Protein AF-A0A8R1E3E2-F1 (afdb_monomer_lite)

pLDDT: mean 71.63, std 9.73, range [40.09, 85.81]

Foldseek 3Di:
DVVVLVVQQVVCCVVPVDNVVSVVVSVVVVVVVVVVVVVLVVVLVVLVVVCVVVVVVVDDPVPDPDDRPDDCPVVVVVVVVDPDPDD

Sequence (87 aa):
MFTNFVLTNMFVYGVTGRAKLAYLLSMVSIPCSVVLSVRDSQKDYEKWKEMRLLRLKGVPERFMPYKCKYDWSDYDRKMRVEPKLID

Radius of gyration: 19.91 Å; chains: 1; bounding box: 45×17×52 Å

Secondary structure (DSSP, 8-state):
-HHHHHHHHHHHHHHH--HHHHHHHHHHHHHHHHHHHHHHHHHHHHHHHHHHHHHHTT--GGG-S---SS--HHHHHHHHHS-----

Organism: Caenorhabditis japonica (NCBI:txid281687)

Structure (mmCIF, N/CA/C/O backbone):
data_AF-A0A8R1E3E2-F1
#
_entry.id   AF-A0A8R1E3E2-F1
#
loop_
_atom_site.group_PDB
_atom_site.id
_atom_site.type_symbol
_atom_site.label_atom_id
_atom_site.label_alt_id
_atom_site.label_comp_id
_atom_site.label_asym_id
_atom_site.label_entity_id
_atom_site.label_seq_id
_atom_site.pdbx_PDB_ins_code
_atom_site.Cartn_x
_atom_site.Cartn_y
_atom_site.Cartn_z
_atom_site.occupancy
_atom_site.B_iso_or_equiv
_atom_site.auth_seq_id
_atom_site.auth_comp_id
_atom_site.auth_asym_id
_atom_site.auth_atom_id
_atom_site.pdbx_PDB_model_num
ATOM 1 N N . MET A 1 1 ? 3.111 -8.540 -10.212 1.00 55.50 1 MET A N 1
ATOM 2 C CA . MET A 1 1 ? 4.474 -7.953 -10.235 1.00 55.50 1 MET A CA 1
ATOM 3 C C . MET A 1 1 ? 5.245 -8.386 -11.479 1.00 55.50 1 MET A C 1
ATOM 5 O O . MET A 1 1 ? 5.660 -7.512 -12.224 1.00 55.50 1 MET A O 1
ATOM 9 N N . PHE A 1 2 ? 5.347 -9.691 -11.772 1.00 56.34 2 PHE A N 1
ATOM 10 C CA . PHE A 1 2 ? 5.996 -10.198 -12.996 1.00 56.34 2 PHE A CA 1
ATOM 11 C C . PHE A 1 2 ? 5.370 -9.654 -14.295 1.00 56.34 2 PHE A C 1
ATOM 13 O O . PHE A 1 2 ? 6.074 -9.213 -15.194 1.00 56.34 2 PHE A O 1
ATOM 20 N N . THR A 1 3 ? 4.039 -9.579 -14.357 1.00 65.31 3 THR A N 1
ATOM 21 C CA . THR A 1 3 ? 3.300 -9.015 -15.498 1.00 65.31 3 THR A CA 1
ATOM 22 C C . THR A 1 3 ? 3.607 -7.541 -15.758 1.00 65.31 3 THR A C 1
ATOM 24 O O . THR A 1 3 ? 3.796 -7.171 -16.910 1.00 65.31 3 THR A O 1
ATOM 27 N N . ASN A 1 4 ? 3.733 -6.714 -14.713 1.00 62.00 4 ASN A N 1
ATOM 28 C CA . ASN A 1 4 ? 4.115 -5.304 -14.862 1.00 62.00 4 ASN A CA 1
ATOM 29 C C . ASN A 1 4 ? 5.538 -5.175 -15.413 1.00 62.00 4 ASN A C 1
ATOM 31 O O . ASN A 1 4 ? 5.763 -4.403 -16.332 1.00 62.00 4 ASN A O 1
ATOM 35 N N . PHE A 1 5 ? 6.476 -5.982 -14.913 1.00 62.88 5 PHE A N 1
ATOM 36 C CA . PHE A 1 5 ? 7.856 -5.982 -15.399 1.00 62.88 5 PHE A CA 1
ATOM 37 C C . PHE A 1 5 ? 7.941 -6.347 -16.889 1.00 62.88 5 PHE A C 1
ATOM 39 O O . PHE A 1 5 ? 8.598 -5.651 -17.660 1.00 62.88 5 PHE A O 1
ATOM 46 N N . VAL A 1 6 ? 7.225 -7.395 -17.308 1.00 68.19 6 VAL A N 1
ATOM 47 C CA . VAL A 1 6 ? 7.192 -7.841 -18.709 1.00 68.19 6 VAL A CA 1
ATOM 48 C C . VAL A 1 6 ? 6.525 -6.799 -19.611 1.00 68.19 6 VAL A C 1
ATOM 50 O O . VAL A 1 6 ? 7.089 -6.452 -20.647 1.00 68.19 6 VAL A O 1
ATOM 53 N N . LEU A 1 7 ? 5.378 -6.243 -19.204 1.00 67.94 7 LEU A N 1
ATOM 54 C CA . LEU A 1 7 ? 4.665 -5.218 -19.975 1.00 67.94 7 LEU A CA 1
ATOM 55 C C . LEU A 1 7 ? 5.486 -3.936 -20.120 1.00 67.94 7 LEU A C 1
ATOM 57 O O . LEU A 1 7 ? 5.605 -3.418 -21.226 1.00 67.94 7 LEU A O 1
ATOM 61 N N . THR A 1 8 ? 6.098 -3.438 -19.044 1.00 65.00 8 THR A N 1
ATOM 62 C CA . THR A 1 8 ? 6.920 -2.222 -19.099 1.00 65.00 8 THR A CA 1
ATOM 63 C C . THR A 1 8 ? 8.180 -2.438 -19.933 1.00 65.00 8 THR A C 1
ATOM 65 O O . THR A 1 8 ? 8.530 -1.570 -20.728 1.00 65.00 8 THR A O 1
ATOM 68 N N . ASN A 1 9 ? 8.836 -3.597 -19.826 1.00 63.09 9 ASN A N 1
ATOM 69 C CA . ASN A 1 9 ? 10.021 -3.891 -20.629 1.00 63.09 9 ASN A CA 1
ATOM 70 C C . ASN A 1 9 ? 9.666 -4.010 -22.123 1.00 63.09 9 ASN A C 1
ATOM 72 O O . ASN A 1 9 ? 10.342 -3.426 -22.961 1.00 63.09 9 ASN A O 1
ATOM 76 N N . MET A 1 10 ? 8.550 -4.664 -22.457 1.00 68.69 10 MET A N 1
ATOM 77 C CA . MET A 1 10 ? 8.079 -4.820 -23.837 1.00 68.69 10 MET A CA 1
ATOM 78 C C . MET A 1 10 ? 7.617 -3.490 -24.461 1.00 68.69 10 MET A C 1
ATOM 80 O O . MET A 1 10 ? 7.962 -3.203 -25.607 1.00 68.69 10 MET A O 1
ATOM 84 N N . PHE A 1 11 ? 6.906 -2.641 -23.710 1.00 69.69 11 PHE A N 1
ATOM 85 C CA . PHE A 1 11 ? 6.442 -1.333 -24.196 1.00 69.69 11 PHE A CA 1
ATOM 86 C C . PHE A 1 11 ? 7.599 -0.337 -24.348 1.00 69.69 11 PHE A C 1
ATOM 88 O O . PHE A 1 11 ? 7.708 0.348 -25.362 1.00 69.69 11 PHE A O 1
ATOM 95 N N . VAL A 1 12 ? 8.512 -0.281 -23.372 1.00 60.81 12 VAL A N 1
ATOM 96 C CA . VAL A 1 12 ? 9.663 0.632 -23.425 1.00 60.81 12 VAL A CA 1
ATOM 97 C C . VAL A 1 12 ? 10.673 0.173 -24.478 1.00 60.81 12 VAL A C 1
ATOM 99 O O . VAL A 1 12 ? 11.156 1.009 -25.241 1.00 60.81 12 VAL A O 1
ATOM 102 N N . TYR A 1 13 ? 10.949 -1.132 -24.593 1.00 59.72 13 TYR A N 1
ATOM 103 C CA . TYR A 1 13 ? 11.799 -1.669 -25.661 1.00 59.72 13 TYR A CA 1
ATOM 104 C C . TYR A 1 13 ? 11.189 -1.425 -27.048 1.00 59.72 13 TYR A C 1
ATOM 106 O O . TYR A 1 13 ? 11.903 -0.979 -27.944 1.00 59.72 13 TYR A O 1
ATOM 114 N N . GLY A 1 14 ? 9.873 -1.616 -27.198 1.00 62.84 14 GLY A N 1
ATOM 115 C CA . GLY A 1 14 ? 9.152 -1.349 -28.444 1.00 62.84 14 GLY A CA 1
ATOM 116 C C . GLY A 1 14 ? 9.161 0.124 -28.876 1.00 62.84 14 GLY A C 1
ATOM 117 O O . GLY A 1 14 ? 9.235 0.397 -30.068 1.00 62.84 14 GLY A O 1
ATOM 118 N N . VAL A 1 15 ? 9.139 1.074 -27.932 1.00 63.62 15 VAL A N 1
ATOM 119 C CA . VAL A 1 15 ? 9.113 2.521 -28.240 1.00 63.62 15 VAL A CA 1
ATOM 120 C C . VAL A 1 15 ? 10.514 3.131 -28.385 1.00 63.62 15 VAL A C 1
ATOM 122 O O . VAL A 1 15 ? 10.692 4.064 -29.163 1.00 63.62 15 VAL A O 1
ATOM 125 N N . THR A 1 16 ? 11.523 2.636 -27.658 1.00 62.69 16 THR A N 1
ATOM 126 C CA . THR A 1 16 ? 12.860 3.273 -27.622 1.00 62.69 16 THR A CA 1
ATOM 127 C C . THR A 1 16 ? 13.995 2.459 -28.244 1.00 62.69 16 THR A C 1
ATOM 129 O O . THR A 1 16 ? 15.079 3.008 -28.439 1.00 62.69 16 THR A O 1
ATOM 132 N N . GLY A 1 17 ? 13.810 1.161 -28.521 1.00 57.81 17 GLY A N 1
ATOM 133 C CA . GLY A 1 17 ? 14.842 0.281 -29.096 1.00 57.81 17 GLY A CA 1
ATOM 134 C C . GLY A 1 17 ? 16.102 0.093 -28.230 1.00 57.81 17 GLY A C 1
ATOM 135 O O . GLY A 1 17 ? 17.062 -0.550 -28.652 1.00 57.81 17 GLY A O 1
ATOM 136 N N . ARG A 1 18 ? 16.133 0.651 -27.008 1.00 61.22 18 ARG A N 1
ATOM 137 C CA . ARG A 1 18 ? 17.297 0.666 -26.106 1.00 61.22 18 ARG A CA 1
ATOM 138 C C . ARG A 1 18 ? 17.023 -0.140 -24.836 1.00 61.22 18 ARG A C 1
ATOM 140 O O . ARG A 1 18 ? 16.479 0.373 -23.860 1.00 61.22 18 ARG A O 1
ATOM 147 N N . ALA A 1 19 ? 17.504 -1.386 -24.811 1.00 59.56 19 ALA A N 1
ATOM 148 C CA . ALA A 1 19 ? 17.317 -2.333 -23.702 1.00 59.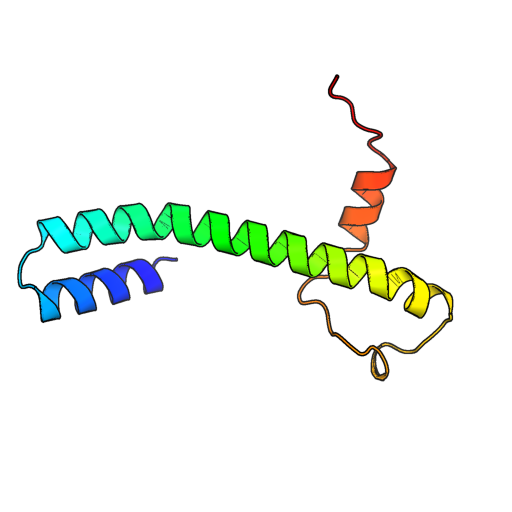56 19 ALA A CA 1
ATOM 149 C C . ALA A 1 19 ? 17.791 -1.815 -22.326 1.00 59.56 19 ALA A C 1
ATOM 151 O O . ALA A 1 19 ? 17.162 -2.094 -21.307 1.00 59.56 19 ALA A O 1
ATOM 152 N N . LYS A 1 20 ? 18.864 -1.010 -22.279 1.00 61.34 20 LYS A N 1
ATOM 153 C CA . LYS A 1 20 ? 19.389 -0.446 -21.020 1.00 61.34 20 LYS A CA 1
ATOM 154 C C . LYS A 1 20 ? 18.414 0.511 -20.321 1.00 61.34 20 LYS A C 1
ATOM 156 O O . LYS A 1 20 ? 18.358 0.517 -19.095 1.00 61.34 20 LYS A O 1
ATOM 161 N N . LEU A 1 21 ? 17.643 1.302 -21.074 1.00 61.75 21 LEU A N 1
ATOM 162 C CA . LEU A 1 21 ? 16.677 2.248 -20.497 1.00 61.75 21 LEU A CA 1
ATOM 163 C C . LEU A 1 21 ? 15.429 1.529 -19.977 1.00 61.75 21 LEU A C 1
ATOM 165 O O . LEU A 1 21 ? 14.949 1.849 -18.892 1.00 61.75 21 LEU A O 1
ATOM 169 N N . ALA A 1 22 ? 14.958 0.512 -20.705 1.00 58.88 22 ALA A N 1
ATOM 170 C CA . ALA A 1 22 ? 13.847 -0.334 -20.277 1.00 58.88 22 ALA A CA 1
ATOM 171 C C . ALA A 1 22 ? 14.163 -1.073 -18.967 1.00 58.88 22 ALA A C 1
ATOM 173 O O . ALA A 1 22 ? 13.337 -1.093 -18.053 1.00 58.88 22 ALA A O 1
ATOM 174 N N . TYR A 1 23 ? 15.389 -1.590 -18.830 1.00 64.12 23 TYR A N 1
ATOM 175 C CA . TYR A 1 23 ? 15.829 -2.261 -17.609 1.00 64.12 23 TYR A CA 1
ATOM 176 C C . TYR A 1 23 ? 15.861 -1.310 -16.400 1.00 64.12 23 TYR A C 1
ATOM 178 O O . TYR A 1 23 ? 15.301 -1.637 -15.356 1.00 64.12 23 TYR A O 1
ATOM 186 N N . LEU A 1 24 ? 16.414 -0.099 -16.545 1.00 70.81 24 LEU A N 1
ATOM 187 C CA . LEU A 1 24 ? 16.437 0.896 -15.461 1.00 70.81 24 LEU A CA 1
ATOM 188 C C . LEU A 1 24 ? 15.028 1.324 -15.024 1.00 70.81 24 LEU A C 1
ATOM 190 O O . LEU A 1 24 ? 14.732 1.337 -13.830 1.00 70.81 24 LEU A O 1
ATOM 194 N N . LEU A 1 25 ? 14.135 1.608 -15.976 1.00 65.62 25 LEU A N 1
ATOM 195 C CA . LEU A 1 25 ? 12.736 1.949 -15.686 1.00 65.62 25 LEU A CA 1
ATOM 196 C C . LEU A 1 25 ? 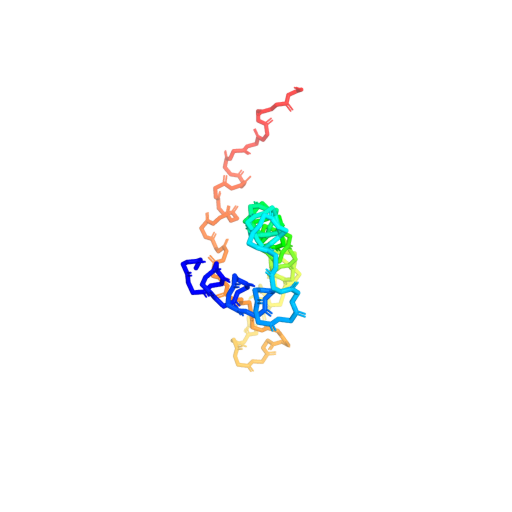11.993 0.799 -15.003 1.00 65.62 25 LEU A C 1
ATOM 198 O O . LEU A 1 25 ? 11.252 1.022 -14.046 1.00 65.62 25 LEU A O 1
ATOM 202 N N . SER A 1 26 ? 12.228 -0.437 -15.442 1.00 64.75 26 SER A N 1
ATOM 203 C CA . SER A 1 26 ? 11.636 -1.617 -14.815 1.00 64.75 26 SER A CA 1
ATOM 204 C C . SER A 1 26 ? 12.139 -1.817 -13.378 1.00 64.75 26 SER A C 1
ATOM 206 O O . SER A 1 26 ? 11.335 -2.105 -12.492 1.00 64.75 26 SER A O 1
ATOM 208 N N . MET A 1 27 ? 13.419 -1.537 -13.105 1.00 71.00 27 MET A N 1
ATOM 209 C CA . MET A 1 27 ? 13.992 -1.578 -11.756 1.00 71.00 27 MET A CA 1
ATOM 210 C C . MET A 1 27 ? 13.385 -0.520 -10.830 1.00 71.00 27 MET A C 1
ATOM 212 O O . MET A 1 27 ? 13.142 -0.815 -9.665 1.00 71.00 27 MET A O 1
ATOM 216 N N . VAL A 1 28 ? 13.099 0.684 -11.338 1.00 74.12 28 VAL A N 1
ATOM 217 C CA . VAL A 1 28 ? 12.478 1.777 -10.562 1.00 74.12 28 VAL A CA 1
ATOM 218 C C . VAL A 1 28 ? 10.969 1.572 -10.384 1.00 74.12 28 VAL A C 1
ATOM 220 O O . VAL A 1 28 ? 10.397 1.958 -9.364 1.00 74.12 28 VAL A O 1
ATOM 223 N N . SER A 1 29 ? 10.311 0.897 -11.327 1.00 70.94 29 SER A N 1
ATOM 224 C CA . SER A 1 29 ? 8.876 0.607 -11.236 1.00 70.94 29 SER A CA 1
ATOM 225 C C . SER A 1 29 ? 8.521 -0.289 -10.042 1.00 70.94 29 SER A C 1
ATOM 227 O O . SER A 1 29 ? 7.443 -0.143 -9.466 1.00 70.94 29 SER A O 1
ATOM 229 N N . ILE A 1 30 ? 9.441 -1.164 -9.620 1.00 73.62 30 ILE A N 1
ATOM 230 C CA . ILE A 1 30 ? 9.252 -2.079 -8.487 1.00 73.62 30 ILE A CA 1
ATOM 231 C C . ILE A 1 30 ? 9.085 -1.300 -7.169 1.00 73.62 30 ILE A C 1
ATOM 233 O O . ILE A 1 30 ? 7.999 -1.387 -6.588 1.00 73.62 30 ILE A O 1
ATOM 237 N N . PRO A 1 31 ? 10.055 -0.487 -6.700 1.00 79.50 31 PRO A N 1
ATOM 238 C CA . PRO A 1 31 ? 9.895 0.286 -5.472 1.00 79.50 31 PRO A CA 1
ATOM 239 C C . PRO A 1 31 ? 8.761 1.312 -5.575 1.00 79.50 31 PRO A C 1
ATOM 241 O O . PRO A 1 31 ? 8.014 1.473 -4.612 1.00 79.50 31 PRO A O 1
ATOM 244 N N . CYS A 1 32 ? 8.547 1.946 -6.735 1.00 78.19 32 CYS A N 1
ATOM 245 C CA . CYS A 1 32 ? 7.403 2.844 -6.918 1.00 78.19 32 CYS A CA 1
ATOM 246 C C . CYS A 1 32 ? 6.064 2.122 -6.725 1.00 78.19 32 CYS A C 1
ATOM 248 O O . CYS A 1 32 ? 5.187 2.644 -6.039 1.00 78.19 32 CYS A O 1
ATOM 250 N N . SER A 1 33 ? 5.907 0.912 -7.269 1.00 76.38 33 SER A N 1
ATOM 251 C CA . SER A 1 33 ? 4.680 0.128 -7.093 1.00 76.38 33 SER A CA 1
ATOM 252 C C . SER A 1 33 ? 4.450 -0.270 -5.634 1.00 76.38 33 SER A C 1
ATOM 254 O O . SER A 1 33 ? 3.318 -0.206 -5.158 1.00 76.38 33 SER A O 1
ATOM 256 N N . VAL A 1 34 ? 5.521 -0.591 -4.899 1.00 79.88 34 VAL A N 1
ATOM 257 C CA . VAL A 1 34 ? 5.445 -0.887 -3.464 1.00 79.88 34 VAL A CA 1
ATOM 258 C C . VAL A 1 34 ? 5.008 0.358 -2.693 1.00 79.88 34 VAL A C 1
ATOM 260 O O . VAL A 1 34 ? 4.026 0.293 -1.958 1.00 79.88 34 VAL A O 1
ATOM 263 N N . VAL A 1 35 ? 5.646 1.511 -2.913 1.00 82.69 35 VAL A N 1
ATOM 264 C CA . VAL A 1 35 ? 5.286 2.771 -2.236 1.00 82.69 35 VAL A CA 1
ATOM 265 C C . VAL A 1 35 ? 3.837 3.170 -2.514 1.00 82.69 35 VAL A C 1
ATOM 267 O O . VAL A 1 35 ? 3.121 3.563 -1.593 1.00 82.69 35 VAL A O 1
ATOM 270 N N . LEU A 1 36 ? 3.383 3.046 -3.763 1.00 82.81 36 LEU A N 1
ATOM 271 C CA . LEU A 1 36 ? 1.995 3.331 -4.125 1.00 82.81 36 LEU A CA 1
ATOM 272 C C . LEU A 1 36 ? 1.031 2.359 -3.444 1.00 82.81 36 LEU A C 1
ATOM 274 O O . LEU A 1 36 ? 0.049 2.801 -2.859 1.00 82.81 36 LEU A O 1
ATOM 278 N N . SER A 1 37 ? 1.350 1.064 -3.420 1.00 83.31 37 SER A N 1
ATOM 279 C CA . SER A 1 37 ? 0.509 0.061 -2.757 1.00 83.31 37 SER A CA 1
ATOM 280 C C . SER A 1 37 ? 0.401 0.276 -1.242 1.00 83.31 37 SER A C 1
ATOM 282 O O . SER A 1 37 ? -0.682 0.122 -0.673 1.00 83.31 37 SER A O 1
ATOM 284 N N . VAL A 1 38 ? 1.489 0.700 -0.590 1.00 83.88 38 VAL A N 1
ATOM 285 C CA . VAL A 1 38 ? 1.493 1.063 0.834 1.00 83.88 38 VAL A CA 1
ATOM 286 C C . VAL A 1 38 ? 0.654 2.317 1.070 1.00 83.88 38 VAL A C 1
ATOM 288 O O . VAL A 1 38 ? -0.182 2.327 1.972 1.00 83.88 38 VAL A O 1
ATOM 291 N N . ARG A 1 39 ? 0.810 3.355 0.239 1.00 84.81 39 ARG A N 1
ATOM 292 C CA . ARG A 1 39 ? 0.002 4.582 0.336 1.00 84.81 39 ARG A CA 1
ATOM 293 C C . ARG A 1 39 ? -1.486 4.326 0.115 1.00 84.81 39 ARG A C 1
ATOM 295 O O . ARG A 1 39 ? -2.308 4.874 0.843 1.00 84.81 39 ARG A O 1
ATOM 302 N N . ASP A 1 40 ? -1.834 3.490 -0.855 1.00 84.44 40 ASP A N 1
ATOM 303 C CA . ASP A 1 40 ? -3.225 3.105 -1.102 1.00 84.44 40 ASP A CA 1
ATOM 304 C C . ASP A 1 40 ? -3.802 2.337 0.088 1.00 84.44 40 ASP A C 1
ATOM 306 O O . ASP A 1 40 ? -4.932 2.593 0.500 1.00 84.44 40 ASP A O 1
ATOM 310 N N . SER A 1 41 ? -3.004 1.456 0.694 1.00 83.44 41 SER A N 1
ATOM 311 C CA . SER A 1 41 ? -3.385 0.720 1.903 1.00 83.44 41 SER A CA 1
ATOM 312 C C . SER A 1 41 ? -3.619 1.653 3.099 1.00 83.44 41 SER A C 1
ATOM 314 O O . SER A 1 41 ? -4.599 1.487 3.821 1.00 83.44 41 SER A O 1
ATOM 316 N N . GLN A 1 42 ? -2.779 2.680 3.277 1.00 84.00 42 GLN A N 1
ATOM 317 C CA . GLN A 1 42 ? -2.963 3.700 4.319 1.00 84.00 42 GLN A CA 1
ATOM 318 C C . GLN A 1 42 ? -4.264 4.489 4.129 1.00 84.00 42 GLN A C 1
ATOM 320 O O . GLN A 1 42 ? -5.041 4.629 5.072 1.00 84.00 42 GLN A O 1
ATOM 325 N N . LYS A 1 43 ? -4.546 4.944 2.902 1.00 85.81 43 LYS A N 1
ATOM 326 C CA . LYS A 1 43 ? -5.795 5.658 2.591 1.00 85.81 43 LYS A CA 1
ATOM 327 C C . LYS A 1 43 ? -7.032 4.781 2.782 1.00 85.81 43 LYS A C 1
ATOM 329 O O . LYS A 1 43 ? -8.068 5.270 3.228 1.00 85.81 43 LYS A O 1
ATOM 334 N N . ASP A 1 44 ? -6.947 3.497 2.433 1.00 85.50 44 ASP A N 1
ATOM 335 C CA . ASP A 1 44 ? -8.049 2.551 2.640 1.00 85.50 44 ASP A CA 1
ATOM 336 C C . ASP A 1 44 ? -8.329 2.341 4.137 1.00 85.50 44 ASP A C 1
ATOM 338 O O . ASP A 1 44 ? -9.493 2.327 4.542 1.00 85.50 44 ASP A O 1
ATOM 342 N N . TYR A 1 45 ? -7.280 2.280 4.965 1.00 83.25 45 TYR A N 1
ATOM 343 C CA . TYR A 1 45 ? -7.399 2.198 6.422 1.00 83.25 45 TYR A CA 1
ATOM 344 C C . TYR A 1 45 ? -8.013 3.460 7.050 1.00 83.25 45 TYR A C 1
ATOM 346 O O . TYR A 1 45 ? -8.876 3.357 7.925 1.00 83.25 45 TYR A O 1
ATOM 354 N N . GLU A 1 46 ? -7.625 4.656 6.597 1.00 84.44 46 GLU A N 1
ATOM 355 C CA . GLU A 1 46 ? -8.219 5.918 7.067 1.00 84.44 46 GLU A CA 1
ATOM 356 C C . GLU A 1 46 ? -9.728 5.960 6.800 1.00 84.44 46 GLU A C 1
ATOM 358 O O . GLU A 1 46 ? -10.517 6.168 7.726 1.00 84.44 46 GLU A O 1
ATOM 363 N N . LYS A 1 47 ? -10.145 5.634 5.571 1.00 83.25 47 LYS A N 1
ATOM 364 C CA . LYS A 1 47 ? -11.569 5.526 5.214 1.00 83.25 47 LYS A CA 1
ATOM 365 C C . LYS A 1 47 ? -12.288 4.455 6.035 1.00 83.25 47 LYS A C 1
ATOM 367 O O . LYS A 1 47 ? -13.415 4.662 6.486 1.00 83.25 47 LYS A O 1
ATOM 372 N N . TRP A 1 48 ? -11.639 3.315 6.276 1.00 83.38 48 TRP A N 1
ATOM 373 C CA . TRP A 1 48 ? -12.190 2.248 7.115 1.00 83.38 48 TRP A CA 1
ATOM 374 C C . TRP A 1 48 ? -12.445 2.716 8.557 1.00 83.38 48 TRP A C 1
ATOM 376 O O . TRP A 1 48 ? -13.463 2.353 9.166 1.00 83.38 48 TRP A O 1
ATOM 386 N N . LYS A 1 49 ? -11.544 3.548 9.097 1.00 81.50 49 LYS A N 1
ATOM 387 C CA . LYS A 1 49 ? -11.638 4.134 10.439 1.00 81.50 49 LYS A CA 1
ATOM 388 C C . LYS A 1 49 ? -12.767 5.157 10.538 1.00 81.50 49 LYS A C 1
ATOM 390 O O . LYS A 1 49 ? -13.518 5.111 11.510 1.00 81.50 49 LYS A O 1
ATOM 395 N N . GLU A 1 50 ? -12.939 6.024 9.544 1.00 82.81 50 GLU A N 1
ATOM 396 C CA . GLU A 1 50 ? -14.067 6.971 9.488 1.00 82.81 50 GLU A CA 1
ATOM 397 C C . GLU A 1 50 ? -15.414 6.234 9.500 1.00 82.81 50 GLU A C 1
ATOM 399 O O . GLU A 1 50 ? -16.326 6.563 10.264 1.00 82.81 50 GLU A O 1
ATOM 404 N N . MET A 1 51 ? -15.506 5.137 8.746 1.00 76.38 51 MET A N 1
ATOM 405 C CA . MET A 1 51 ? -16.703 4.296 8.700 1.00 76.38 51 MET A CA 1
ATOM 406 C C . MET A 1 51 ? -16.918 3.439 9.952 1.00 76.38 51 MET A C 1
ATOM 408 O O . MET A 1 51 ? -17.995 2.866 10.125 1.00 76.38 51 MET A O 1
ATOM 412 N N . ARG A 1 52 ? -15.946 3.352 10.869 1.0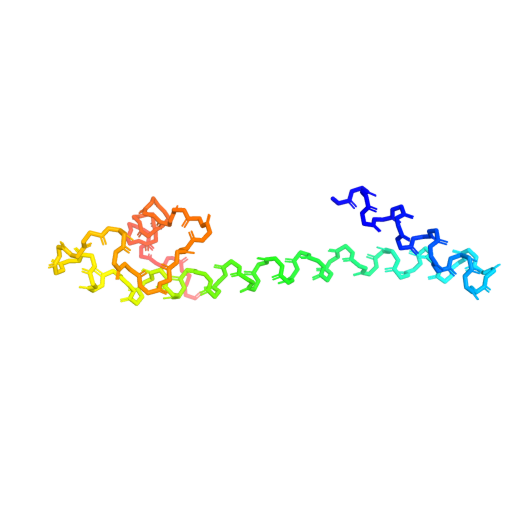0 75.56 52 ARG A N 1
ATOM 413 C CA . ARG A 1 52 ? -16.134 2.680 12.166 1.00 75.56 52 ARG A CA 1
ATOM 414 C C . ARG A 1 52 ? -17.244 3.349 12.980 1.00 75.56 52 ARG A C 1
ATOM 416 O O . ARG A 1 52 ? -18.010 2.650 13.633 1.00 75.56 52 ARG A O 1
ATOM 423 N N . LEU A 1 53 ? -17.384 4.675 12.893 1.00 71.88 53 LEU A N 1
ATOM 424 C CA . LEU A 1 53 ? -18.473 5.411 13.547 1.00 71.88 53 LEU A CA 1
ATOM 425 C C . LEU A 1 53 ? -19.848 5.033 12.975 1.00 71.88 53 LEU A C 1
ATOM 427 O O . LEU A 1 53 ? -20.814 4.922 13.724 1.00 71.88 53 LEU A O 1
ATOM 431 N N . LEU A 1 54 ? -19.931 4.791 11.663 1.00 73.25 54 LEU A N 1
ATOM 432 C CA . LEU A 1 54 ? -21.158 4.344 10.991 1.00 73.25 54 LEU A CA 1
ATOM 433 C C . LEU A 1 54 ? -21.486 2.879 11.321 1.00 73.25 54 LEU A C 1
ATOM 435 O O . LEU A 1 54 ? -22.651 2.548 11.533 1.00 73.25 54 LEU A O 1
ATOM 439 N N . ARG A 1 55 ? -20.464 2.023 11.462 1.00 71.12 55 ARG A N 1
ATOM 440 C CA . ARG A 1 55 ? -20.615 0.638 11.946 1.00 71.12 55 ARG A CA 1
ATOM 441 C C . ARG A 1 55 ? -21.110 0.566 13.387 1.00 71.12 55 ARG A C 1
ATOM 443 O O . ARG A 1 55 ? -21.985 -0.238 13.679 1.00 71.12 55 ARG A O 1
ATOM 450 N N . LEU A 1 56 ? -20.612 1.432 14.273 1.00 72.06 56 LEU A N 1
ATOM 451 C CA . LEU A 1 56 ? -21.096 1.519 15.659 1.00 72.06 56 LEU A CA 1
ATOM 452 C C . LEU A 1 56 ? -22.565 1.957 15.743 1.00 72.06 56 LEU A C 1
ATOM 454 O O . LEU A 1 56 ? -23.266 1.552 16.662 1.00 72.06 56 LEU A O 1
ATOM 458 N N . LYS A 1 57 ? -23.045 2.736 14.767 1.00 76.69 57 LYS A N 1
ATOM 459 C CA . LYS A 1 57 ? -24.464 3.102 14.632 1.00 76.69 57 LYS A CA 1
ATOM 460 C C . LYS A 1 57 ? -25.337 1.977 14.050 1.00 76.69 57 LYS A C 1
ATOM 462 O O . LYS A 1 57 ? -26.525 2.193 13.846 1.00 76.69 57 LYS A O 1
ATOM 467 N N . GLY A 1 58 ? -24.770 0.798 13.779 1.00 73.56 58 GLY A N 1
ATOM 468 C CA . GLY A 1 58 ? -25.505 -0.375 13.298 1.00 73.56 58 GLY A CA 1
ATOM 469 C C . GLY A 1 58 ? -25.926 -0.303 11.829 1.00 73.56 58 GLY A C 1
ATOM 470 O O . GLY A 1 58 ? -26.821 -1.039 11.422 1.00 73.56 58 GLY A O 1
ATOM 471 N N . VAL A 1 59 ? -25.315 0.576 11.023 1.00 75.06 59 VAL A N 1
ATOM 472 C CA . VAL A 1 59 ? -25.644 0.690 9.596 1.00 75.06 59 VAL A CA 1
ATOM 473 C C . VAL A 1 59 ? -25.205 -0.591 8.866 1.00 75.06 59 VAL A C 1
ATOM 475 O O . VAL A 1 59 ? -24.020 -0.936 8.924 1.00 75.06 59 VAL A O 1
ATOM 478 N N . PRO A 1 60 ? -26.116 -1.293 8.164 1.00 74.06 60 PRO A N 1
ATOM 479 C CA . PRO A 1 60 ? -25.773 -2.483 7.390 1.00 74.06 60 PRO A CA 1
ATOM 480 C C . PRO A 1 60 ? -24.731 -2.174 6.307 1.00 74.06 60 PRO A C 1
ATOM 482 O O . PRO A 1 60 ? -24.779 -1.111 5.688 1.00 74.06 60 PRO A O 1
ATOM 485 N N . GLU A 1 61 ? -23.849 -3.129 5.996 1.00 68.12 61 GLU A N 1
ATOM 486 C CA . GLU A 1 61 ? -22.779 -2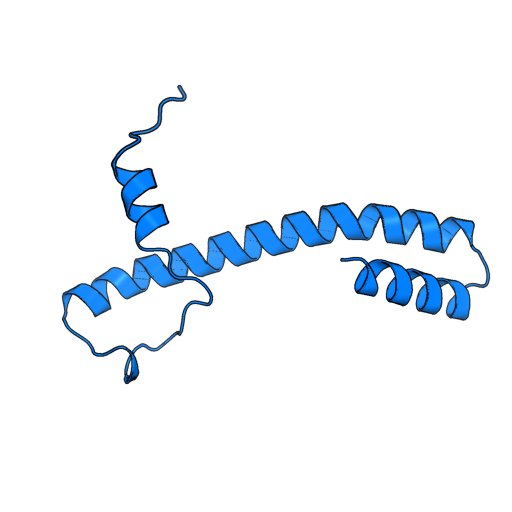.969 4.988 1.00 68.12 61 GLU A CA 1
ATOM 487 C C . GLU A 1 61 ? -23.272 -2.525 3.608 1.00 68.12 61 GLU A C 1
ATOM 489 O O . GLU A 1 61 ? -22.557 -1.832 2.889 1.00 68.12 61 GLU A O 1
ATOM 494 N N . ARG A 1 62 ? -24.519 -2.853 3.251 1.00 69.94 62 ARG A N 1
ATOM 495 C CA . ARG A 1 62 ? -25.132 -2.431 1.984 1.00 69.94 62 ARG A CA 1
ATOM 496 C C . ARG A 1 62 ? -25.321 -0.910 1.876 1.00 69.94 62 ARG A C 1
ATOM 498 O O . ARG A 1 62 ? -25.353 -0.400 0.763 1.00 69.94 62 ARG A O 1
ATOM 505 N N . PHE A 1 63 ? -25.441 -0.203 2.999 1.00 71.62 63 PHE A N 1
ATOM 506 C CA . PHE A 1 63 ? -25.633 1.251 3.041 1.00 71.62 63 PHE A CA 1
ATOM 507 C C . PHE A 1 63 ? -24.349 2.016 3.378 1.00 71.62 63 PHE A C 1
ATOM 509 O O . PHE A 1 63 ? -24.394 3.233 3.561 1.00 71.62 63 PHE A O 1
ATOM 516 N N . MET A 1 64 ? -23.200 1.335 3.470 1.00 73.69 64 MET A N 1
ATOM 517 C CA . MET A 1 64 ? -21.937 2.041 3.652 1.00 73.69 64 MET A CA 1
ATOM 518 C C . MET A 1 64 ? -21.565 2.801 2.372 1.00 73.69 64 MET A C 1
ATOM 520 O O . MET A 1 64 ? -21.581 2.220 1.287 1.00 73.69 64 MET A O 1
ATOM 524 N N . PRO A 1 65 ? -21.193 4.088 2.485 1.00 74.56 65 PRO A N 1
ATOM 525 C CA . PRO A 1 65 ? -20.878 4.926 1.328 1.00 74.56 65 PRO A CA 1
ATOM 526 C C . PRO A 1 65 ? -19.593 4.495 0.608 1.00 74.56 65 PRO A C 1
ATOM 528 O O . PRO A 1 65 ? -19.386 4.846 -0.551 1.00 74.56 65 PRO A O 1
ATOM 531 N N . TYR A 1 66 ? -18.724 3.735 1.276 1.00 73.31 66 TYR A N 1
ATOM 532 C CA . TYR A 1 66 ? -17.489 3.227 0.701 1.00 73.31 66 TYR A CA 1
ATOM 533 C C . TYR A 1 66 ? -17.271 1.774 1.122 1.00 73.31 66 TYR A C 1
ATOM 535 O O . TYR A 1 66 ? -17.424 1.419 2.288 1.00 73.31 66 TYR A O 1
ATOM 543 N N . LYS A 1 67 ? -16.893 0.921 0.169 1.00 73.06 67 LYS A N 1
ATOM 544 C CA . LYS 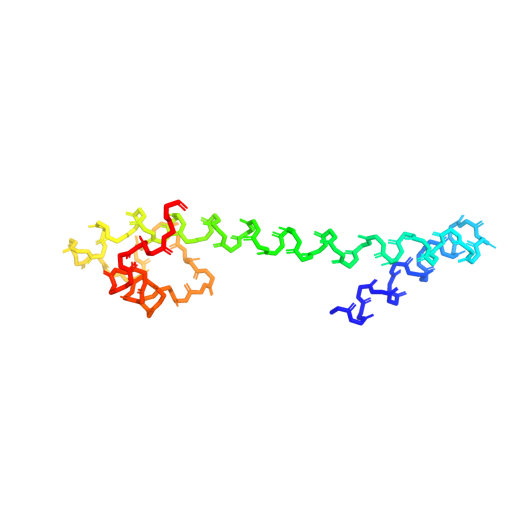A 1 67 ? -16.500 -0.460 0.452 1.00 73.06 67 LYS A CA 1
ATOM 545 C C . LYS A 1 67 ? -14.978 -0.517 0.516 1.00 73.06 67 LYS A C 1
ATOM 547 O O . LYS A 1 67 ? -14.321 -0.404 -0.516 1.00 73.06 67 LYS A O 1
ATOM 552 N N . CYS A 1 68 ? -14.430 -0.662 1.722 1.00 76.69 68 CYS A N 1
ATOM 553 C CA . CYS A 1 68 ? -12.993 -0.867 1.897 1.00 76.69 68 CYS A CA 1
ATOM 554 C C . CYS A 1 68 ? -12.542 -2.133 1.174 1.00 76.69 68 CYS A C 1
ATOM 556 O O . CYS A 1 68 ? -13.266 -3.132 1.129 1.00 76.69 68 CYS A O 1
ATOM 558 N N . LYS A 1 69 ? -11.341 -2.073 0.597 1.00 76.88 69 LYS A N 1
ATOM 559 C CA . LYS A 1 69 ? -10.783 -3.187 -0.172 1.00 76.88 69 LYS A CA 1
ATOM 560 C C . LYS A 1 69 ? -10.353 -4.338 0.735 1.00 76.88 69 LYS A C 1
ATOM 562 O O . LYS A 1 69 ? -10.471 -5.494 0.333 1.00 76.88 69 LYS A O 1
ATOM 567 N N . TYR A 1 70 ? -9.870 -4.017 1.932 1.00 78.44 70 TYR A N 1
ATOM 568 C CA . TYR A 1 70 ? -9.420 -4.994 2.918 1.00 78.44 70 TYR A CA 1
ATOM 569 C C . TYR A 1 70 ? -10.237 -4.897 4.207 1.00 78.44 70 TYR A C 1
ATOM 571 O O . TYR A 1 70 ? -10.729 -3.825 4.572 1.00 78.44 70 TYR A O 1
ATOM 579 N N . ASP A 1 71 ? -10.371 -6.025 4.907 1.00 79.56 71 ASP A N 1
ATOM 580 C CA . ASP A 1 71 ? -10.892 -6.026 6.268 1.00 79.56 71 ASP A CA 1
ATOM 581 C C . ASP A 1 71 ? -9.767 -5.676 7.247 1.00 79.56 71 ASP A C 1
ATOM 583 O O . ASP A 1 71 ? -8.852 -6.461 7.494 1.00 79.56 71 ASP A O 1
ATOM 587 N N . TRP A 1 72 ? -9.832 -4.467 7.798 1.00 81.62 72 TRP A N 1
ATOM 588 C CA . TRP A 1 72 ? -8.848 -3.955 8.747 1.00 81.62 72 TRP A CA 1
ATOM 589 C C . TRP A 1 72 ? -9.195 -4.264 10.212 1.00 81.62 72 TRP A C 1
ATOM 591 O O . TRP A 1 72 ? -8.524 -3.756 11.112 1.00 81.62 72 TRP A O 1
ATOM 601 N N . SER A 1 73 ? -10.220 -5.083 10.483 1.00 82.00 73 SER A N 1
ATOM 602 C CA . SER A 1 73 ? -10.697 -5.375 11.848 1.00 82.00 73 SER A CA 1
ATOM 603 C C . SER A 1 73 ? -9.608 -5.957 12.750 1.00 82.00 73 SER A C 1
ATOM 605 O O . SER A 1 73 ? -9.425 -5.501 13.882 1.00 82.00 73 SER A O 1
ATOM 607 N N . ASP A 1 74 ? -8.842 -6.920 12.239 1.00 80.88 74 ASP A N 1
ATOM 608 C CA . ASP A 1 74 ? -7.740 -7.536 12.984 1.00 80.88 74 ASP A CA 1
ATOM 6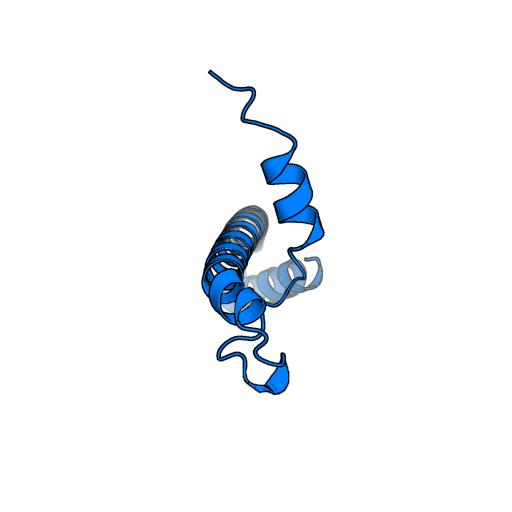09 C C . ASP A 1 74 ? -6.526 -6.612 13.099 1.00 80.88 74 ASP A C 1
ATOM 611 O O . ASP A 1 74 ? -5.820 -6.623 14.110 1.00 80.88 74 ASP A O 1
ATOM 615 N N . TYR A 1 75 ? -6.300 -5.776 12.085 1.00 79.19 75 TYR A N 1
ATOM 616 C CA . TYR A 1 75 ? -5.219 -4.796 12.087 1.00 79.19 75 TYR A CA 1
ATOM 617 C C . TYR A 1 75 ? -5.445 -3.706 13.144 1.00 79.19 75 TYR A C 1
ATOM 619 O O . TYR A 1 75 ? -4.546 -3.436 13.938 1.00 79.19 75 TYR A O 1
ATOM 627 N N . ASP A 1 76 ? -6.658 -3.145 13.230 1.00 80.81 76 ASP A N 1
ATOM 628 C CA . ASP A 1 76 ? -7.041 -2.182 14.280 1.00 80.81 76 ASP A CA 1
ATOM 629 C C . ASP A 1 76 ? -6.956 -2.819 15.675 1.00 80.81 76 ASP A C 1
ATOM 631 O O . ASP A 1 76 ? -6.526 -2.165 16.626 1.00 80.81 76 ASP A O 1
ATOM 635 N N . ARG A 1 77 ? -7.292 -4.111 15.810 1.00 81.19 77 ARG A N 1
ATOM 636 C CA . ARG A 1 77 ? -7.141 -4.837 17.080 1.00 81.19 77 ARG A CA 1
ATOM 637 C C . ARG A 1 77 ? -5.679 -4.908 17.518 1.00 81.19 77 ARG A C 1
ATOM 639 O O . ARG A 1 77 ? -5.391 -4.582 18.665 1.00 81.19 77 ARG A O 1
ATOM 646 N N . LYS A 1 78 ? -4.762 -5.280 16.621 1.00 80.81 78 LYS A N 1
ATOM 647 C CA . LYS A 1 78 ? -3.319 -5.341 16.924 1.00 80.81 78 LYS A CA 1
ATOM 648 C C . LYS A 1 78 ? -2.738 -3.956 17.228 1.00 80.81 78 LYS A C 1
ATOM 650 O O . LYS A 1 78 ? -2.065 -3.795 18.237 1.00 80.81 78 LYS A O 1
ATOM 655 N N . MET A 1 79 ? -3.103 -2.945 16.439 1.00 73.94 79 MET A N 1
ATOM 656 C CA . MET A 1 79 ? -2.703 -1.543 16.642 1.00 73.94 79 MET A CA 1
ATOM 657 C C . MET A 1 79 ? -3.145 -0.948 17.990 1.00 73.94 79 MET A C 1
ATOM 659 O O . MET A 1 79 ? -2.481 -0.059 18.511 1.00 73.94 79 MET A O 1
ATOM 663 N N . ARG A 1 80 ? -4.276 -1.389 18.557 1.00 70.94 80 ARG A N 1
ATOM 664 C CA . ARG A 1 80 ? -4.731 -0.951 19.892 1.00 70.94 80 ARG A CA 1
ATOM 665 C C . ARG A 1 80 ? -4.023 -1.666 21.038 1.00 70.94 80 ARG A C 1
ATOM 667 O O . ARG A 1 80 ? -3.946 -1.107 22.127 1.00 70.94 80 ARG A O 1
ATOM 674 N N . VAL A 1 81 ? -3.599 -2.909 20.810 1.00 68.25 81 VAL A N 1
ATOM 675 C CA . VAL A 1 81 ? -2.966 -3.773 21.819 1.00 68.25 81 VAL A CA 1
ATOM 676 C C . VAL A 1 81 ? -1.471 -3.491 21.939 1.00 68.25 81 VAL A C 1
ATOM 678 O O . VAL A 1 81 ? -0.922 -3.672 23.019 1.00 68.25 81 VAL A O 1
ATOM 681 N N . GLU A 1 82 ? -0.832 -3.002 20.878 1.00 58.88 82 GLU A N 1
ATOM 682 C CA . GLU A 1 82 ? 0.534 -2.480 20.918 1.00 58.88 82 GLU A CA 1
ATOM 683 C C . GLU A 1 82 ? 0.503 -0.949 21.079 1.00 58.88 82 GLU A C 1
ATOM 685 O O . GLU A 1 82 ? 0.548 -0.219 20.083 1.00 58.88 82 GLU A O 1
ATOM 690 N N . PRO A 1 83 ? 0.403 -0.405 22.312 1.00 53.69 83 PRO A N 1
ATOM 691 C CA . PRO A 1 83 ? 0.686 1.003 22.523 1.00 53.69 83 PRO A CA 1
ATOM 692 C C . PRO A 1 83 ? 2.153 1.219 22.157 1.00 53.69 83 PRO A C 1
ATOM 694 O O . PRO A 1 83 ? 3.034 0.720 22.846 1.00 53.69 83 PRO A O 1
ATOM 697 N N . LYS A 1 84 ? 2.372 1.901 21.028 1.00 56.62 84 LYS A N 1
ATOM 698 C CA . LYS A 1 84 ? 3.634 2.474 20.537 1.00 56.62 84 LYS A CA 1
ATOM 699 C C . LYS A 1 84 ? 4.814 2.292 21.508 1.00 56.62 84 LYS A C 1
ATOM 701 O O . LYS A 1 84 ? 5.118 3.192 22.283 1.00 56.62 84 LYS A O 1
ATOM 706 N N . LEU A 1 85 ? 5.500 1.153 21.430 1.00 54.09 85 LEU A N 1
ATOM 707 C CA . LEU A 1 85 ? 6.921 1.118 21.752 1.00 54.09 85 LEU A CA 1
ATOM 708 C C . LEU A 1 85 ? 7.604 1.742 20.543 1.00 54.09 85 LEU A C 1
ATOM 710 O O . LEU A 1 85 ? 7.683 1.076 19.520 1.00 54.09 85 LEU A O 1
ATOM 714 N N . ILE A 1 86 ? 7.955 3.021 20.633 1.00 50.00 86 ILE A N 1
ATOM 715 C CA . ILE A 1 86 ? 9.096 3.700 19.998 1.00 50.00 86 ILE A CA 1
ATOM 716 C C . ILE A 1 86 ? 8.977 5.161 20.462 1.00 50.00 86 ILE A C 1
ATOM 718 O O . ILE A 1 86 ? 8.109 5.902 19.985 1.00 50.00 86 ILE A O 1
ATOM 722 N N . ASP A 1 87 ? 9.803 5.489 21.459 1.00 40.09 87 ASP A N 1
ATOM 723 C CA . ASP A 1 87 ? 10.348 6.830 21.706 1.00 40.09 87 ASP A CA 1
ATOM 724 C C . ASP A 1 87 ? 11.244 7.263 20.532 1.00 40.09 87 ASP A C 1
ATOM 726 O O . ASP A 1 87 ? 11.932 6.381 19.959 1.00 40.09 87 ASP A O 1
#